Protein AF-A0A1H3KS84-F1 (afdb_monomer)

Nearest PDB structures (foldseek):
  1z2g-assembly1_A  TM=4.156E-01  e=2.940E+00  Saccharomyces cerevisiae
  1rqu-assembly1_B  TM=4.412E-01  e=4.879E+00  Escherichia coli

Foldseek 3Di:
DDDPPDQPPVLVVVLVVQVVPPPDDPVVNVVSVVVVCVVVVHDDDPDDPDPPPPPPPPPDD

Radius of gyration: 14.36 Å; Cα contacts (8 Å, |Δi|>4): 21; chains: 1; bounding box: 39×30×31 Å

Mean predicted aligned error: 10.93 Å

Structure (mmCIF, N/CA/C/O backbone):
data_AF-A0A1H3KS84-F1
#
_entry.id   AF-A0A1H3KS84-F1
#
loop_
_atom_site.group_PDB
_atom_site.id
_atom_site.type_symbol
_atom_site.label_atom_id
_atom_site.label_alt_id
_atom_site.label_comp_id
_atom_site.label_asym_id
_atom_site.label_entity_id
_atom_site.label_seq_id
_atom_site.pdbx_PDB_ins_code
_atom_site.Cartn_x
_atom_site.Cartn_y
_atom_site.Cartn_z
_atom_site.occupancy
_atom_site.B_iso_or_equiv
_atom_site.auth_seq_id
_atom_site.auth_comp_id
_atom_site.auth_asym_id
_atom_site.auth_atom_id
_atom_site.pdbx_PDB_model_num
ATOM 1 N N . MET A 1 1 ? -0.246 -12.637 15.064 1.00 43.09 1 MET A N 1
ATOM 2 C CA . MET A 1 1 ? -0.833 -13.443 13.972 1.00 43.09 1 MET A CA 1
ATOM 3 C C . MET A 1 1 ? -0.088 -13.080 12.700 1.00 43.09 1 MET A C 1
ATOM 5 O O . MET A 1 1 ? 0.213 -11.904 12.541 1.00 43.09 1 MET A O 1
ATOM 9 N N . PRO A 1 2 ? 0.321 -14.087 11.917 1.00 52.12 2 PRO A N 1
ATOM 10 C CA . PRO A 1 2 ? 1.332 -13.980 10.869 1.00 52.12 2 PRO A CA 1
ATOM 11 C C . PRO A 1 2 ? 0.830 -13.123 9.710 1.00 52.12 2 PRO A C 1
ATOM 13 O O . PRO A 1 2 ? -0.379 -12.944 9.565 1.00 52.12 2 PRO A O 1
ATOM 16 N N . TRP A 1 3 ? 1.771 -12.616 8.913 1.00 52.09 3 TRP A N 1
ATOM 17 C CA . TRP A 1 3 ? 1.550 -11.953 7.626 1.00 52.09 3 TRP A CA 1
ATOM 18 C C . TRP A 1 3 ? 0.245 -12.420 6.963 1.00 52.09 3 TRP A C 1
ATOM 20 O O . TRP A 1 3 ? 0.046 -13.637 6.871 1.00 52.09 3 TRP A O 1
ATOM 30 N N . PRO A 1 4 ? -0.654 -11.519 6.520 1.00 57.91 4 PRO A N 1
ATOM 31 C CA . PRO A 1 4 ? -1.859 -11.939 5.822 1.00 57.91 4 PRO A CA 1
ATOM 32 C C . PRO A 1 4 ? -1.512 -12.946 4.717 1.00 57.91 4 PRO A C 1
ATOM 34 O O . PRO A 1 4 ? -0.767 -12.645 3.790 1.00 57.91 4 PRO A O 1
ATOM 37 N N . ASN A 1 5 ? -2.068 -14.156 4.835 1.00 61.41 5 ASN A N 1
ATOM 38 C CA . ASN A 1 5 ? -1.845 -15.290 3.925 1.00 61.41 5 ASN A CA 1
ATOM 39 C C . ASN A 1 5 ? -2.433 -15.037 2.517 1.00 61.41 5 ASN A C 1
ATOM 41 O O . ASN A 1 5 ? -2.496 -15.914 1.661 1.00 61.41 5 ASN A O 1
ATOM 45 N N . SER A 1 6 ? -2.968 -13.838 2.300 1.00 66.81 6 SER A N 1
ATOM 46 C CA . SER A 1 6 ? -3.527 -13.332 1.059 1.00 66.81 6 SER A CA 1
ATOM 47 C C . SER A 1 6 ? -3.402 -11.815 1.066 1.00 66.81 6 SER A C 1
ATOM 49 O O . SER A 1 6 ? -3.655 -11.179 2.087 1.00 66.81 6 SER A O 1
ATOM 51 N N . ILE A 1 7 ? -3.028 -11.232 -0.071 1.00 73.81 7 ILE A N 1
ATOM 52 C CA . ILE A 1 7 ? -2.913 -9.779 -0.209 1.00 73.81 7 ILE A CA 1
ATOM 53 C C . ILE A 1 7 ? -4.312 -9.163 -0.025 1.00 73.81 7 ILE A C 1
ATOM 55 O O . ILE A 1 7 ? -5.229 -9.533 -0.766 1.00 73.81 7 ILE A O 1
ATOM 59 N N . PRO A 1 8 ? -4.506 -8.245 0.939 1.00 80.50 8 PRO A N 1
ATOM 60 C CA . PRO A 1 8 ? -5.781 -7.565 1.109 1.00 80.50 8 PRO A CA 1
ATOM 61 C C . PRO A 1 8 ? -6.171 -6.800 -0.165 1.00 80.50 8 PRO A C 1
ATOM 63 O O . PRO A 1 8 ? -5.295 -6.288 -0.865 1.00 80.50 8 PRO A O 1
ATOM 66 N N . PRO A 1 9 ? -7.475 -6.691 -0.477 1.00 81.88 9 PRO A N 1
ATOM 67 C CA . PRO A 1 9 ? -7.942 -6.078 -1.721 1.00 81.88 9 PRO A CA 1
ATOM 68 C C . PRO A 1 9 ? -7.482 -4.621 -1.875 1.00 81.88 9 PRO A C 1
ATOM 70 O O . PRO A 1 9 ? -7.219 -4.18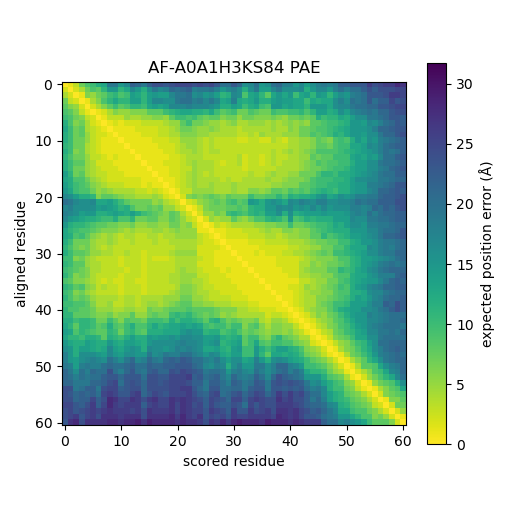6 -2.992 1.00 81.88 9 PRO A O 1
ATOM 73 N N . ASP A 1 10 ? -7.328 -3.901 -0.763 1.00 84.62 10 ASP A N 1
ATOM 74 C CA . ASP A 1 10 ? -6.811 -2.531 -0.732 1.00 84.62 10 ASP A CA 1
ATOM 75 C C . ASP A 1 10 ? -5.340 -2.455 -1.181 1.00 84.62 10 ASP A C 1
ATOM 77 O O . ASP A 1 10 ? -5.009 -1.774 -2.155 1.00 84.62 10 ASP A O 1
ATOM 81 N N . LEU A 1 11 ? -4.473 -3.264 -0.557 1.00 84.19 11 LEU A N 1
ATOM 82 C CA . LEU A 1 11 ? -3.062 -3.372 -0.930 1.00 84.19 11 LEU A CA 1
ATOM 83 C C . LEU A 1 11 ? -2.903 -3.846 -2.377 1.00 84.19 11 LEU A C 1
ATOM 85 O O . LEU A 1 11 ? -2.089 -3.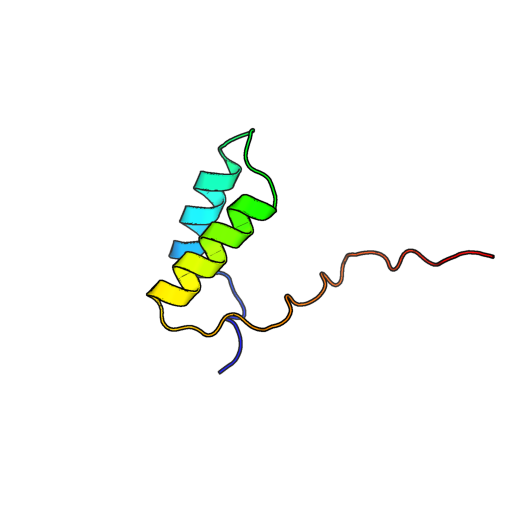311 -3.126 1.00 84.19 11 LEU A O 1
ATOM 89 N N . ARG A 1 12 ? -3.716 -4.819 -2.802 1.00 84.00 12 ARG A N 1
ATOM 90 C CA . ARG A 1 12 ? -3.731 -5.289 -4.189 1.00 84.00 12 ARG A CA 1
ATOM 91 C C . ARG A 1 12 ? -4.017 -4.138 -5.156 1.00 84.00 12 ARG A C 1
ATOM 93 O O . ARG A 1 12 ? -3.298 -4.001 -6.140 1.00 84.00 12 ARG A O 1
ATOM 100 N N . HIS A 1 13 ? -5.012 -3.300 -4.871 1.00 86.38 13 HIS A N 1
ATOM 101 C CA . HIS A 1 13 ? -5.356 -2.171 -5.733 1.00 86.38 13 HIS A CA 1
ATOM 102 C C . HIS A 1 13 ? -4.205 -1.158 -5.835 1.00 86.38 13 HIS A C 1
ATOM 104 O O . HIS A 1 13 ? -3.897 -0.697 -6.936 1.00 86.38 13 HIS A O 1
ATOM 110 N N . ARG A 1 14 ? -3.521 -0.848 -4.720 1.00 86.50 14 ARG A N 1
ATOM 111 C CA . ARG A 1 14 ? -2.316 0.007 -4.739 1.00 86.50 14 ARG A CA 1
ATOM 112 C C . ARG A 1 14 ? -1.217 -0.589 -5.618 1.00 86.50 14 ARG A C 1
ATOM 114 O O . ARG A 1 14 ? -0.677 0.106 -6.478 1.00 86.50 14 ARG A O 1
ATOM 121 N N . LEU A 1 15 ? -0.940 -1.884 -5.461 1.00 84.25 15 LEU A N 1
A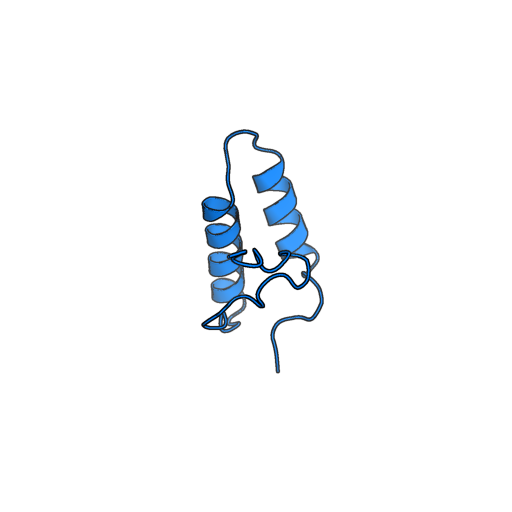TOM 122 C CA . LEU A 1 15 ? 0.091 -2.578 -6.234 1.00 84.25 15 LEU A CA 1
ATOM 123 C C . LEU A 1 15 ? -0.240 -2.644 -7.724 1.00 84.25 15 LEU A C 1
ATOM 125 O O . LEU A 1 15 ? 0.633 -2.363 -8.539 1.00 84.25 1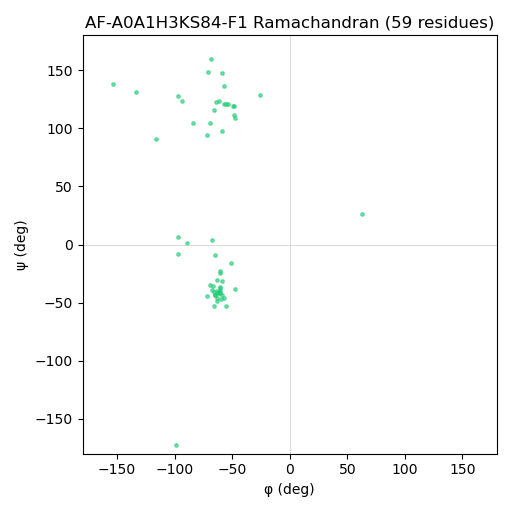5 LEU A O 1
ATOM 129 N N . GLU A 1 16 ? -1.484 -2.945 -8.099 1.00 85.12 16 GLU A N 1
ATOM 130 C CA . GLU A 1 16 ? -1.919 -2.928 -9.503 1.00 85.12 16 GLU A CA 1
ATOM 131 C C . GLU A 1 16 ? -1.768 -1.526 -10.117 1.00 85.12 16 GLU A C 1
ATOM 133 O O . GLU A 1 16 ? -1.324 -1.392 -11.258 1.00 85.12 16 GLU A O 1
ATOM 138 N N . ASN A 1 17 ? -2.044 -0.467 -9.350 1.00 85.75 17 ASN A N 1
ATOM 139 C CA . ASN A 1 17 ? -1.884 0.913 -9.809 1.00 85.75 17 ASN A CA 1
ATOM 140 C C . ASN A 1 17 ? -0.405 1.309 -9.993 1.00 85.75 17 ASN A C 1
ATOM 142 O O . ASN A 1 17 ? -0.062 2.042 -10.923 1.00 85.75 17 ASN A O 1
ATOM 146 N N . VAL A 1 18 ? 0.488 0.799 -9.140 1.00 82.19 18 VAL A N 1
ATOM 147 C CA . VAL A 1 18 ? 1.939 0.985 -9.285 1.00 82.19 18 VAL A CA 1
ATOM 148 C C . VAL A 1 18 ? 2.501 0.167 -10.444 1.00 82.19 18 VAL A C 1
ATOM 150 O O . VAL A 1 18 ? 3.243 0.723 -11.249 1.00 82.19 18 VAL A O 1
ATOM 153 N N . LEU A 1 19 ? 2.093 -1.096 -10.592 1.00 79.94 19 LEU A N 1
ATOM 154 C CA . LEU A 1 19 ? 2.476 -1.970 -11.709 1.00 79.94 19 LEU A CA 1
ATOM 155 C C . LEU A 1 19 ? 1.978 -1.457 -13.064 1.00 79.94 19 LEU A C 1
ATOM 157 O O . LEU A 1 19 ? 2.634 -1.658 -14.084 1.00 79.94 19 LEU A O 1
ATOM 161 N N . SER A 1 20 ? 0.836 -0.766 -13.087 1.00 81.06 20 SER A N 1
ATOM 162 C CA . SER A 1 20 ? 0.314 -0.109 -14.291 1.00 81.06 20 SER A CA 1
ATOM 163 C C . SER A 1 20 ? 1.276 0.965 -14.830 1.00 81.06 20 SER A C 1
ATOM 165 O O . SER A 1 20 ? 1.302 1.261 -16.029 1.00 81.06 20 SER A O 1
ATOM 167 N N . ARG A 1 21 ? 2.141 1.525 -13.972 1.00 79.44 21 ARG A N 1
ATOM 168 C CA . ARG A 1 21 ? 3.177 2.479 -14.377 1.00 79.44 21 ARG A CA 1
ATOM 169 C C . ARG A 1 21 ? 4.402 1.707 -14.868 1.00 79.44 21 ARG A C 1
ATOM 171 O O . ARG A 1 21 ? 5.188 1.215 -14.069 1.00 79.44 21 ARG A O 1
ATOM 178 N N . ARG A 1 22 ? 4.599 1.677 -16.193 1.00 63.62 22 ARG A N 1
ATOM 179 C CA . ARG A 1 22 ? 5.714 0.991 -16.890 1.00 63.62 22 ARG A CA 1
ATOM 180 C C . ARG A 1 22 ? 7.130 1.306 -16.382 1.00 63.62 22 ARG A C 1
ATOM 182 O O . ARG A 1 22 ? 8.049 0.577 -16.730 1.00 63.62 22 ARG A O 1
ATOM 189 N N . ASP A 1 23 ? 7.301 2.374 -15.611 1.00 71.56 23 ASP A N 1
ATOM 190 C CA . ASP A 1 23 ? 8.598 2.843 -15.114 1.00 71.56 23 ASP A CA 1
ATOM 191 C C . ASP A 1 23 ? 8.916 2.373 -13.681 1.00 71.56 23 ASP A C 1
ATOM 193 O O . ASP A 1 23 ? 10.023 2.571 -13.193 1.00 71.56 23 ASP A O 1
ATOM 197 N N . ARG A 1 24 ? 7.956 1.756 -12.974 1.00 68.81 24 ARG A N 1
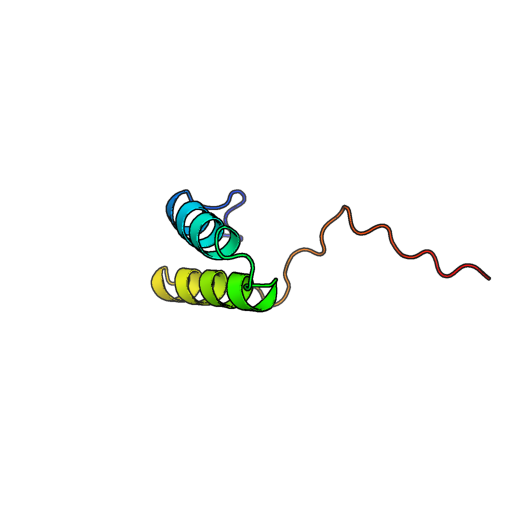ATOM 198 C CA . ARG A 1 24 ? 8.134 1.368 -11.568 1.00 68.81 24 ARG A CA 1
ATOM 199 C C . ARG A 1 24 ? 8.535 -0.097 -11.429 1.00 68.81 24 ARG A C 1
ATOM 201 O O . ARG A 1 24 ? 7.882 -0.990 -11.963 1.00 68.81 24 ARG A O 1
ATOM 208 N N . GLY A 1 25 ? 9.624 -0.328 -10.697 1.00 68.69 25 GLY A N 1
ATOM 209 C CA . GLY A 1 25 ? 10.178 -1.655 -10.445 1.00 68.69 25 GLY A CA 1
ATOM 210 C C . GLY A 1 25 ? 9.778 -2.242 -9.089 1.00 68.69 25 GLY A C 1
ATOM 211 O O . GLY A 1 25 ? 9.003 -1.670 -8.325 1.00 68.69 25 GLY A O 1
ATOM 212 N N . ALA A 1 26 ? 10.386 -3.387 -8.766 1.00 71.62 26 ALA A N 1
ATOM 213 C CA . ALA A 1 26 ? 10.300 -4.034 -7.456 1.00 71.62 26 ALA A CA 1
ATOM 214 C C . ALA A 1 26 ? 10.528 -3.107 -6.231 1.00 71.62 26 ALA A C 1
ATOM 216 O O . ALA A 1 26 ? 9.817 -3.296 -5.242 1.00 71.62 26 ALA A O 1
ATOM 217 N N . PRO A 1 27 ? 11.454 -2.120 -6.243 1.00 75.31 27 PRO A N 1
ATOM 218 C CA . PRO A 1 27 ? 11.632 -1.223 -5.094 1.00 75.31 27 PRO A CA 1
ATOM 219 C C . PRO A 1 27 ? 10.403 -0.357 -4.784 1.00 75.31 27 PRO A C 1
ATOM 221 O O . PRO A 1 27 ? 10.034 -0.236 -3.617 1.00 75.31 27 PRO A O 1
ATOM 224 N N . GLU A 1 28 ? 9.714 0.171 -5.797 1.00 79.44 28 GLU A N 1
ATOM 225 C CA . GLU A 1 28 ? 8.517 1.000 -5.594 1.00 79.44 28 GLU A CA 1
ATOM 226 C C . GLU A 1 28 ? 7.356 0.187 -5.025 1.00 79.44 28 GLU A C 1
ATOM 228 O O . GLU A 1 28 ? 6.655 0.658 -4.134 1.00 79.44 28 GLU A O 1
ATOM 233 N N . LEU A 1 29 ? 7.188 -1.057 -5.482 1.00 80.69 29 LEU A N 1
ATOM 234 C CA . LEU A 1 29 ? 6.197 -1.978 -4.916 1.00 80.69 29 LEU A CA 1
ATOM 235 C C . LEU A 1 29 ? 6.468 -2.244 -3.438 1.00 80.69 29 LEU A C 1
ATOM 237 O O . LEU A 1 29 ? 5.542 -2.288 -2.632 1.00 80.69 29 LEU A O 1
ATOM 241 N N . TRP A 1 30 ? 7.742 -2.398 -3.074 1.00 80.00 30 TRP A N 1
ATOM 242 C CA . TRP A 1 30 ? 8.126 -2.592 -1.684 1.00 80.00 30 TRP A CA 1
ATOM 243 C C . TRP A 1 30 ? 7.862 -1.352 -0.828 1.00 80.00 30 TRP A C 1
ATOM 245 O O . TRP A 1 30 ? 7.441 -1.489 0.320 1.00 80.00 30 TRP A O 1
ATOM 255 N N . GLY A 1 31 ? 8.045 -0.157 -1.395 1.00 83.50 31 GLY A N 1
ATOM 256 C CA . GLY A 1 31 ? 7.645 1.105 -0.773 1.00 83.50 31 GLY A CA 1
ATOM 257 C C . GLY A 1 31 ? 6.163 1.116 -0.395 1.00 83.50 31 GLY A C 1
ATOM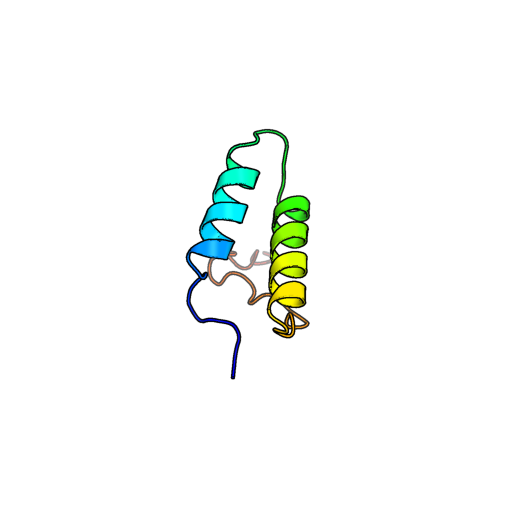 258 O O . GLY A 1 31 ? 5.842 1.296 0.778 1.00 83.50 31 GLY A O 1
ATOM 259 N N . GLU A 1 32 ? 5.277 0.816 -1.350 1.00 86.12 32 GLU A N 1
ATOM 260 C CA . GLU A 1 32 ? 3.824 0.781 -1.111 1.00 86.12 32 GLU A CA 1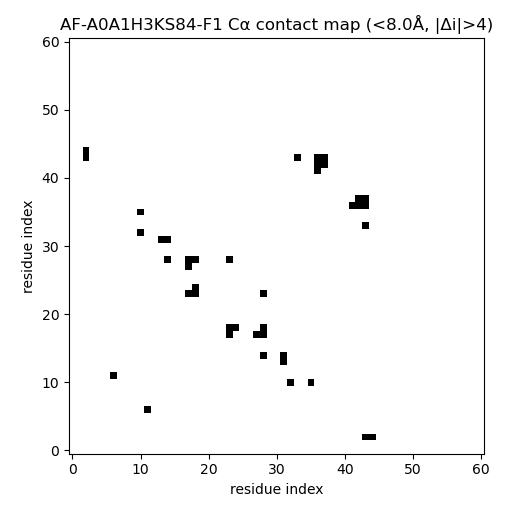
ATOM 261 C C . GLU A 1 32 ? 3.424 -0.269 -0.067 1.00 86.12 32 GLU A C 1
ATOM 263 O O . GLU A 1 32 ? 2.570 -0.011 0.778 1.00 86.12 32 GLU A O 1
ATOM 268 N N . ILE A 1 33 ? 4.047 -1.455 -0.100 1.00 84.06 33 ILE A N 1
ATOM 269 C CA . ILE A 1 33 ? 3.773 -2.520 0.876 1.00 84.06 33 ILE A CA 1
ATOM 270 C C . ILE A 1 33 ? 4.162 -2.061 2.281 1.00 84.06 33 ILE A C 1
ATOM 272 O O . ILE A 1 33 ? 3.389 -2.251 3.217 1.00 84.06 33 ILE A O 1
ATOM 276 N N . ARG A 1 34 ? 5.340 -1.449 2.449 1.00 82.88 34 ARG A N 1
ATOM 277 C CA . ARG A 1 34 ? 5.795 -0.959 3.760 1.00 82.88 34 ARG A CA 1
ATOM 278 C C . ARG A 1 34 ? 4.919 0.169 4.283 1.00 82.88 34 ARG A C 1
ATOM 280 O O . ARG A 1 34 ? 4.620 0.179 5.474 1.00 82.88 34 ARG A O 1
ATOM 287 N N . GLU A 1 35 ? 4.518 1.090 3.412 1.00 87.19 35 GLU A N 1
ATOM 288 C CA . GLU A 1 35 ? 3.633 2.194 3.776 1.00 87.19 35 GLU A CA 1
ATOM 289 C C . GLU A 1 35 ? 2.270 1.664 4.235 1.00 87.19 35 GLU A C 1
ATOM 291 O O . GLU A 1 35 ? 1.837 1.963 5.344 1.00 87.19 35 GLU A O 1
ATOM 296 N N . TRP A 1 36 ? 1.668 0.756 3.460 1.00 86.75 36 TRP A N 1
ATOM 297 C CA . TRP A 1 36 ? 0.410 0.101 3.819 1.00 86.75 36 TRP A CA 1
ATOM 298 C C . TRP A 1 36 ? 0.504 -0.660 5.152 1.00 86.75 36 TRP A C 1
ATOM 300 O O . TRP A 1 36 ? -0.377 -0.557 6.004 1.00 86.75 36 TRP A O 1
ATOM 310 N N . LEU A 1 37 ? 1.594 -1.404 5.373 1.00 84.50 37 LEU A N 1
ATOM 311 C CA . LEU A 1 37 ? 1.826 -2.128 6.627 1.00 84.50 37 LEU A CA 1
ATOM 312 C C . LEU A 1 37 ? 1.903 -1.171 7.826 1.00 84.50 37 LEU A C 1
ATOM 314 O O . LEU A 1 37 ? 1.297 -1.446 8.863 1.00 84.50 37 LEU A O 1
ATOM 318 N N . ALA A 1 38 ? 2.584 -0.032 7.672 1.00 84.88 38 ALA A N 1
ATOM 319 C CA . ALA A 1 38 ? 2.677 0.990 8.709 1.00 84.88 38 ALA A CA 1
ATOM 320 C C . ALA A 1 38 ? 1.315 1.635 9.015 1.00 84.88 38 ALA A C 1
ATOM 322 O O . ALA A 1 38 ? 0.963 1.776 10.186 1.00 84.88 38 ALA A O 1
ATOM 323 N N . GLU A 1 39 ? 0.526 1.968 7.988 1.00 86.75 39 GLU A N 1
ATOM 324 C CA . GLU A 1 39 ? -0.823 2.534 8.146 1.00 86.75 39 GLU A CA 1
ATOM 325 C C . GLU A 1 39 ? -1.773 1.587 8.891 1.00 86.75 39 GLU A C 1
ATOM 327 O O . GLU A 1 39 ? -2.597 2.024 9.695 1.00 86.75 39 GLU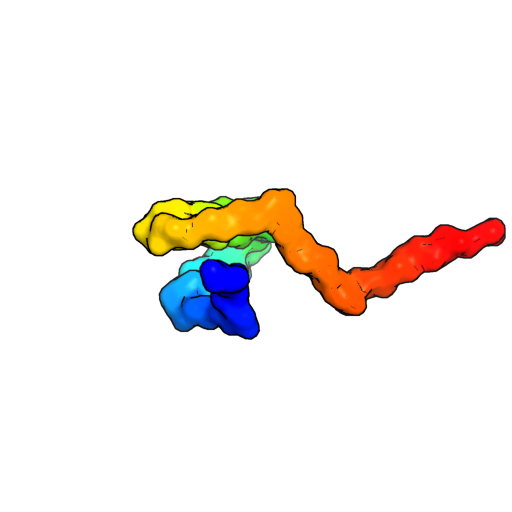 A O 1
ATOM 332 N N . HIS A 1 40 ? -1.639 0.280 8.661 1.00 82.69 40 HIS A N 1
ATOM 333 C CA . HIS A 1 40 ? -2.466 -0.740 9.302 1.00 82.69 40 HIS A CA 1
ATOM 334 C C . HIS A 1 40 ? -1.907 -1.259 10.636 1.00 82.69 40 HIS A C 1
ATOM 336 O O . HIS A 1 40 ? -2.525 -2.130 11.252 1.00 82.69 40 HIS A O 1
ATOM 342 N N . GLY A 1 41 ? -0.761 -0.744 11.100 1.00 80.12 41 GLY A N 1
ATOM 343 C CA . GLY A 1 41 ? -0.110 -1.207 12.330 1.00 80.12 41 GLY A CA 1
ATOM 344 C C . GLY A 1 41 ? 0.341 -2.670 12.263 1.00 80.12 41 GLY A C 1
ATOM 345 O O . GLY A 1 41 ? 0.407 -3.349 13.288 1.00 80.12 41 GLY A O 1
ATOM 346 N N . VAL A 1 42 ? 0.606 -3.177 11.058 1.00 79.44 42 VAL A N 1
ATOM 347 C CA . VAL A 1 42 ? 1.079 -4.541 10.826 1.00 79.44 42 VAL A CA 1
ATOM 348 C C . VAL A 1 42 ? 2.598 -4.511 10.760 1.00 79.44 42 VAL A C 1
ATOM 350 O O . VAL A 1 42 ? 3.184 -3.816 9.933 1.00 79.44 42 VAL A O 1
ATOM 353 N N . GLU A 1 43 ? 3.256 -5.294 11.610 1.00 69.62 43 GLU A N 1
ATOM 354 C CA . GLU A 1 43 ? 4.707 -5.430 11.548 1.00 69.62 43 GLU A CA 1
ATOM 355 C C . GLU A 1 43 ? 5.114 -6.107 10.237 1.00 69.62 43 GLU A C 1
ATOM 357 O O . GLU A 1 43 ? 4.783 -7.268 9.972 1.00 69.62 43 GLU A O 1
ATOM 362 N N . ALA A 1 44 ? 5.836 -5.355 9.405 1.00 67.19 44 ALA A N 1
ATOM 363 C CA . ALA A 1 44 ? 6.535 -5.913 8.264 1.00 67.19 44 ALA A CA 1
ATOM 364 C C . ALA A 1 44 ? 7.562 -6.924 8.786 1.00 67.19 44 ALA A C 1
ATOM 366 O O . ALA A 1 44 ? 8.412 -6.561 9.601 1.00 67.19 44 ALA A O 1
ATOM 367 N N . PRO A 1 45 ? 7.523 -8.180 8.345 1.00 68.75 45 PRO A N 1
ATOM 368 C CA . PRO A 1 45 ? 8.498 -9.151 8.804 1.00 68.75 45 PRO A CA 1
ATOM 369 C C . PRO A 1 45 ? 9.871 -8.849 8.215 1.00 68.75 45 PRO A C 1
ATOM 371 O O . PRO A 1 45 ? 10.011 -8.358 7.093 1.00 68.75 45 PRO A O 1
ATOM 374 N N . GLU A 1 46 ? 10.895 -9.186 8.995 1.00 64.38 46 GLU A N 1
ATOM 375 C CA . GLU A 1 46 ? 12.298 -8.901 8.683 1.00 64.38 46 GLU A CA 1
ATOM 376 C C . GLU A 1 46 ? 12.765 -9.553 7.376 1.00 64.38 46 GLU A C 1
ATOM 378 O O . GLU A 1 46 ? 13.718 -9.087 6.750 1.00 64.38 46 GLU A O 1
ATOM 383 N N . ARG A 1 47 ? 12.080 -10.618 6.937 1.00 57.47 47 ARG A N 1
ATOM 384 C CA . ARG A 1 47 ? 12.290 -11.253 5.638 1.00 57.47 47 ARG A CA 1
ATOM 385 C C . ARG A 1 47 ? 10.969 -11.523 4.937 1.00 57.47 47 ARG A C 1
ATOM 387 O O . ARG A 1 47 ? 10.069 -12.133 5.510 1.00 57.47 47 ARG A O 1
ATOM 394 N N . LEU A 1 48 ? 10.899 -11.125 3.667 1.00 59.62 48 LEU A N 1
ATOM 395 C CA . LEU A 1 48 ? 9.943 -11.685 2.716 1.00 59.62 48 LEU A CA 1
ATOM 396 C C . LEU A 1 48 ? 10.157 -13.202 2.646 1.00 59.62 48 LEU A C 1
ATOM 398 O O . LEU A 1 48 ? 11.322 -13.612 2.607 1.00 59.62 48 LEU A O 1
ATOM 402 N N . PRO A 1 49 ? 9.099 -14.039 2.637 1.00 53.97 49 PRO A N 1
ATOM 403 C CA . PRO A 1 49 ? 9.268 -15.431 2.263 1.00 53.97 49 PRO A CA 1
ATOM 404 C C . PRO A 1 49 ? 9.965 -15.438 0.906 1.00 53.97 49 PRO A C 1
ATOM 406 O O . PRO A 1 49 ? 9.500 -14.811 -0.047 1.00 53.97 49 PRO A O 1
ATOM 409 N N . GLU A 1 50 ? 11.135 -16.068 0.861 1.00 53.22 50 GLU A N 1
ATOM 410 C CA . GLU A 1 50 ? 11.844 -16.291 -0.386 1.00 53.22 50 GLU A CA 1
ATOM 411 C C . GLU A 1 50 ? 10.874 -17.028 -1.303 1.00 53.22 50 GLU A C 1
ATOM 413 O O . GLU A 1 50 ? 10.323 -18.061 -0.917 1.00 53.22 50 GLU A O 1
ATOM 418 N N . ASP A 1 51 ? 10.584 -16.432 -2.458 1.00 47.09 51 ASP A N 1
ATOM 419 C CA . ASP A 1 51 ? 9.637 -16.987 -3.411 1.00 47.09 51 ASP A CA 1
ATOM 420 C C . ASP A 1 51 ? 9.991 -18.468 -3.652 1.00 47.09 51 ASP A C 1
ATOM 422 O O . ASP A 1 51 ? 11.113 -18.755 -4.087 1.00 47.09 51 ASP A O 1
ATOM 426 N N . PRO A 1 52 ? 9.095 -19.426 -3.349 1.00 50.41 52 PRO A N 1
ATOM 427 C CA . PRO A 1 52 ? 9.405 -20.845 -3.495 1.00 50.41 52 PRO A CA 1
ATOM 428 C C . PRO A 1 52 ? 9.631 -21.242 -4.962 1.00 50.41 52 PRO A C 1
ATOM 430 O O . PRO A 1 52 ? 10.070 -22.360 -5.227 1.00 50.41 52 PRO A O 1
ATOM 433 N N . GLN A 1 53 ? 9.347 -20.350 -5.920 1.00 47.97 53 GLN A N 1
ATOM 434 C CA . GLN A 1 53 ? 9.626 -20.538 -7.337 1.00 47.97 53 GLN A CA 1
ATOM 435 C C . GLN A 1 53 ? 10.919 -19.877 -7.804 1.00 47.97 53 GLN A C 1
ATOM 437 O O . GLN A 1 53 ? 11.188 -19.927 -9.003 1.00 47.97 53 GLN A O 1
ATOM 442 N N . ARG A 1 54 ? 11.757 -19.303 -6.929 1.00 46.88 54 ARG A N 1
ATOM 443 C CA . ARG A 1 54 ? 13.137 -18.998 -7.320 1.00 46.88 54 ARG A CA 1
ATOM 444 C C . ARG A 1 54 ? 13.842 -20.3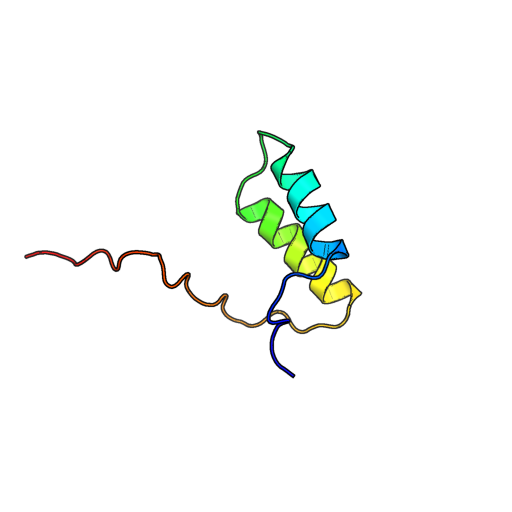50 -7.471 1.00 46.88 54 ARG A C 1
ATOM 446 O O . ARG A 1 54 ? 14.113 -20.980 -6.447 1.00 46.88 54 ARG A O 1
ATOM 453 N N . PRO A 1 55 ? 14.112 -20.860 -8.695 1.00 46.41 55 PRO A N 1
ATOM 454 C CA . PRO A 1 55 ? 14.921 -22.059 -8.806 1.00 46.41 55 PRO A CA 1
ATOM 455 C C . PRO A 1 55 ? 16.230 -21.729 -8.102 1.00 46.41 55 PRO A C 1
ATOM 457 O O . PRO A 1 55 ? 16.878 -20.736 -8.441 1.00 46.41 55 PRO A O 1
ATOM 460 N N . ALA A 1 56 ? 16.568 -22.511 -7.074 1.00 51.28 56 ALA A N 1
ATOM 461 C CA . ALA A 1 56 ? 17.893 -22.477 -6.492 1.00 51.28 56 ALA A CA 1
ATOM 462 C C . ALA A 1 56 ? 18.849 -22.565 -7.677 1.00 51.28 56 ALA A C 1
ATOM 464 O O . ALA A 1 56 ? 18.840 -23.567 -8.399 1.00 51.28 56 ALA A O 1
ATOM 465 N N . VAL A 1 57 ? 19.572 -21.478 -7.951 1.00 60.22 57 VAL A N 1
ATOM 466 C CA . VAL A 1 57 ? 20.661 -21.499 -8.915 1.00 60.22 57 VAL A CA 1
ATOM 467 C C . VAL A 1 57 ? 21.616 -22.541 -8.364 1.00 60.22 57 VAL A C 1
ATOM 469 O O . VAL A 1 57 ? 22.301 -22.333 -7.368 1.00 60.22 57 VAL A O 1
ATOM 472 N N . ARG A 1 58 ? 21.494 -23.752 -8.906 1.00 49.56 58 ARG A N 1
ATOM 473 C CA . ARG A 1 58 ? 22.290 -24.893 -8.512 1.00 49.56 58 ARG A CA 1
ATOM 474 C C . ARG A 1 58 ? 23.659 -24.588 -9.076 1.00 49.56 58 ARG A C 1
ATOM 476 O O . ARG A 1 58 ? 23.887 -24.804 -10.262 1.00 49.56 58 ARG A O 1
ATOM 483 N N . ASP A 1 59 ? 24.486 -23.988 -8.230 1.00 57.09 59 ASP A N 1
ATOM 484 C CA . ASP A 1 59 ? 25.909 -23.812 -8.453 1.00 57.09 59 ASP A CA 1
ATOM 485 C C . ASP A 1 59 ? 26.454 -25.171 -8.911 1.00 57.09 59 ASP A C 1
ATOM 487 O O . ASP A 1 59 ? 26.360 -26.182 -8.205 1.00 57.09 59 ASP A O 1
ATOM 491 N N . GLY A 1 60 ? 26.811 -25.226 -10.188 1.00 60.53 60 GLY A N 1
ATOM 492 C CA . GLY A 1 60 ? 27.137 -26.441 -10.909 1.00 60.53 60 GLY A CA 1
ATOM 493 C C . GLY A 1 60 ? 28.591 -26.388 -11.327 1.00 60.53 60 GLY A C 1
ATOM 494 O O . GLY A 1 60 ? 28.866 -25.849 -12.391 1.00 60.53 60 GLY A O 1
ATOM 495 N N . HIS A 1 61 ? 29.431 -26.924 -10.437 1.00 51.09 61 HIS A N 1
ATOM 496 C CA . HIS A 1 61 ? 30.693 -27.653 -10.642 1.00 51.09 61 HIS A CA 1
ATOM 497 C C . HIS A 1 61 ? 31.580 -27.248 -11.827 1.00 51.09 61 HIS A C 1
ATOM 499 O O . HIS A 1 61 ? 31.214 -27.559 -12.983 1.00 51.09 61 HIS A O 1
#

Organism: NCBI:txid321339

pLDDT: mean 70.56, std 13.89, range [43.09, 87.19]

Secondary structure (DSSP, 8-state):
--S-SS--HHHHHHHHHHHTSTT--HHHHHHHHHHHHHHTT----SSPPPPTTS-------

Solvent-accessible surface area (backbone atoms only — not comparable to full-atom values): 4096 Å² total; per-residue (Å²): 133,76,78,75,96,57,81,51,72,69,60,45,53,54,46,52,59,47,61,68,38,88,86,55,54,73,70,56,52,50,50,54,52,54,52,52,25,58,77,69,74,43,81,75,65,97,63,76,79,74,62,87,79,60,73,76,80,70,84,74,130

Sequence (61 aa):
MPWPNSIPPDLRHRLENVLSRRDRGAPELWGEIREWLAEHGVEAPERLPEDPQRPAVRDGH

=== Feature glossary ===
Key to the feature types in this record:

— What the protein is —

Primary structure: the covalent order of the twenty standard amino acids along the backbone. Two proteins with the same sequence will (almost always) fold to the same structure; two with 30% identity often share a fold but not the details.

Database cross-references. InterPro integrates a dozen domain/family signature databases into unified entries with residue-range hits. GO terms attach function/process/location labels with evidence codes. CATH codes position the fold in a four-level structural taxonomy. Organism is the NCBI-taxonomy species name.

— Where its atoms are —

The mmCIF block holds the 3D Cartesian coordinates of each backbone atom (N, Cα, C, O) in ångströms. mmCIF is the PDB's canonical archive format — a tagged-loop text representation of the atomic model.

Six rendered views show the 3D structure from the faces of a cube — i.e. along ±x, ±y, ±z. Rendering representation is drawn randomly per protein from cartoon (secondary-structure ribbons), sticks (backbone bonds), or molecular surface; coloring is either N→C rainbow (blue at the N-terminus through red at the C-terminus) or one color per chain.

— Local backbone conformation —

DSSP 8-state secondary structure assigns each residue one of H (α-helix), G (3₁₀-helix), I (π-helix), E (extended β-strand), B (isolated β-bridge), T (hydrogen-bonded turn), S (bend), or '-' (coil). The assignment is computed from backbone hydrogen-bond geometry via the Kabsch–Sander algorithm.

P-SEA three-state annotation labels each residue as helix, strand, or coil based purely on the geometry of the Cα trace. It serves as a fallback when the full backbone (and thus DSSP) is unavailable.

The φ/ψ torsion pair specifies the backbone conformation at each residue. φ rotates about the N–Cα bond, ψ about the Cα–C bond. Steric clashes forbid most of the (φ, ψ) plane — the allowed regions (α-helix basin, β-sheet basin, left-handed helix) are the Ramachandran-allowed regions.

— Global shape and packing —

The geometric summary reports three shape descriptors. Rg (radius of gyration) measures how spread out the Cα atoms are about their centre of mass; compact globular proteins have small Rg, elongated or unfolded ones large. Cα contacts (<8 Å, |i−j|>4) count long-range residue pairs in spatial proximity — high for tightly packed folds, near zero for rods or random coil. The bounding-box extents give the protein's footprint along x, y, z in Å.

Accessible surface area quantifies burial. A residue with SASA near zero is packed into the hydrophobic core; one with SASA >100 Å² sits on the surface. Computed here via the Shrake–Rupley numerical algorithm with a 1.4 Å probe.

Plot images: a contact map (which residues are close in 3D, as an N×N binary image), a Ramachandran scatter (backbone torsion angles, revealing secondary-structure composition at a glance), and — for AlphaFold structures — a PAE heatmap (pairwise prediction confidence).

— Structural neighborhood —

The Foldseek 3Di string encodes local tertiary geometry as a 20-letter alphabet — one character per residue — derived from the relative positions of nearby Cα atoms. Unlike the amino-acid sequence, 3Di is a direct function of the 3D structure, so two proteins with the same fold have similar 3Di strings even at low sequence identity.

Nearest PDB neighbors are the top structural matches found by Foldseek when searching this structure against the entire Protein Data Bank. Each hit reports a TM-score (0 to 1; >0.5 almost always implies the same fold) and an E-value. These are *structural* homologs — they may share no detectable sequence similarity.

— Confidence and disorder —

For AlphaFold models, the B-factor field carries pLDDT — the model's own estimate of local accuracy on a 0–100 scale. Regions with pLDDT<50 should be treated as essentially unmodeled; they often correspond to intrinsically disordered segments.

B-factor (Debye–Waller factor) reflects atomic displacement in the crystal lattice. It is an experimental observable (units Å²), not a prediction; low values mean the atom is pinned down, high values mean it moves or is heterogeneous across the crystal.

Predicted aligned error is AlphaFold's pairwise confidence. Unlike pLDDT (per-residue), PAE is per-residue-pair and captures whether two parts of the structure are correctly placed relative to each other. Units are ångströms of expected positional error.